Protein AF-A0A0F0LA84-F1 (afdb_monomer_lite)

InterPro domains:
  IPR007325 Kynurenine formamidase/cyclase-like [PF04199] (22-103)
  IPR037175 Kynurenine formamidase superfamily [G3DSA:3.50.30.50] (2-116)
  IPR037175 Kynurenine formamidase superfamily [SSF102198] (15-150)

pLDDT: mean 88.83, std 12.48, range [51.12, 98.31]

Sequence (154 aa):
MPHLTREDSRAKYAPGTEFAMDMITMNGNTGTYLDAPYHRCEGGGDLASLDLRTLVGLRAEVFHLRDAWDVERRGIEAVTLADRHLRDAAVLLDTGWSASCAHDPARGRRACRRASDALAEVPAQGARFTAAPPAMCGFGTFPVRAFATVPASS

Foldseek 3Di:
DWPAAQVNVCVVDDPPDTDTGGDDDDDLPPDAKDFFPVVPPVPTFALLPDDQLLAFFFWEQEDQCLVVDDPVRDDDDPVSVPVDDCPRHHYHYQNVCLQDADDDPVVNDGPDDRRPSQSVPADNGDKTKHWRDPNDPPHRMHHTPIDIDHDPDD

Structure (mmCIF, N/CA/C/O backbone):
data_AF-A0A0F0LA84-F1
#
_entry.id   AF-A0A0F0LA84-F1
#
loop_
_atom_site.group_PDB
_atom_site.id
_atom_site.type_symbol
_atom_site.label_atom_id
_atom_site.label_alt_id
_atom_site.label_comp_id
_atom_site.label_asym_id
_atom_site.label_entity_id
_atom_site.label_seq_id
_atom_site.pdbx_PDB_ins_code
_atom_site.Cartn_x
_atom_site.Cartn_y
_atom_site.Cartn_z
_atom_site.occupancy
_atom_site.B_iso_or_equiv
_atom_site.auth_seq_id
_atom_site.auth_comp_id
_atom_site.auth_asym_id
_atom_site.auth_atom_id
_atom_site.pdbx_PDB_model_num
ATOM 1 N N . MET A 1 1 ? 23.325 -2.190 -13.415 1.00 67.38 1 MET A N 1
ATOM 2 C CA . MET A 1 1 ? 23.745 -1.493 -14.648 1.00 67.38 1 MET A CA 1
ATOM 3 C C . MET A 1 1 ? 22.502 -1.264 -15.488 1.00 67.38 1 MET A C 1
ATOM 5 O O . MET A 1 1 ? 21.672 -2.172 -15.510 1.00 67.38 1 MET A O 1
ATOM 9 N N . PRO A 1 2 ? 22.326 -0.084 -16.104 1.00 82.19 2 PRO A N 1
ATOM 10 C CA . PRO A 1 2 ? 21.196 0.158 -16.995 1.00 82.19 2 PRO A CA 1
ATOM 11 C C . PRO A 1 2 ? 21.233 -0.830 -18.166 1.00 82.19 2 PRO A C 1
ATOM 13 O O . PRO A 1 2 ? 22.310 -1.195 -18.634 1.00 82.19 2 PRO A O 1
ATOM 16 N N . HIS A 1 3 ? 20.064 -1.263 -18.635 1.00 91.19 3 HIS A N 1
ATOM 17 C CA . HIS A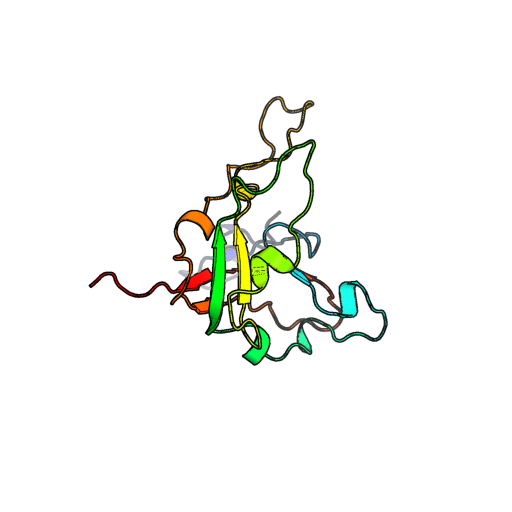 1 3 ? 19.955 -2.016 -19.886 1.00 91.19 3 HIS A CA 1
ATOM 18 C C . HIS A 1 3 ? 20.387 -1.149 -21.080 1.00 91.19 3 HIS A C 1
ATOM 20 O O . HIS A 1 3 ? 20.992 -1.642 -22.032 1.00 91.19 3 HIS A O 1
ATOM 26 N N . LEU A 1 4 ? 20.089 0.154 -21.014 1.00 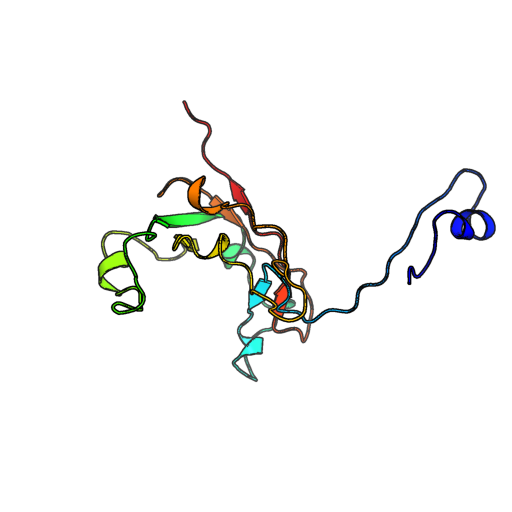95.00 4 LEU A N 1
ATOM 27 C CA . LEU A 1 4 ? 20.481 1.145 -22.009 1.00 95.00 4 LEU A CA 1
ATOM 28 C C . LEU A 1 4 ? 20.753 2.497 -21.343 1.00 95.00 4 LEU A C 1
ATOM 30 O O . LEU A 1 4 ? 19.863 3.047 -20.690 1.00 95.00 4 LEU A O 1
ATOM 34 N N . THR A 1 5 ? 21.953 3.054 -21.523 1.00 95.38 5 THR A N 1
ATOM 35 C CA . THR A 1 5 ? 22.229 4.434 -21.102 1.00 95.38 5 THR A CA 1
ATOM 36 C C . THR A 1 5 ? 21.643 5.436 -22.100 1.00 95.38 5 THR A C 1
ATOM 38 O O . THR A 1 5 ? 21.418 5.121 -23.270 1.00 95.38 5 THR A O 1
ATOM 41 N N . ARG A 1 6 ? 21.421 6.678 -21.648 1.00 94.62 6 ARG A N 1
ATOM 42 C CA . ARG A 1 6 ? 20.926 7.751 -22.524 1.00 94.62 6 ARG A CA 1
ATOM 43 C C . ARG A 1 6 ? 21.896 8.064 -23.662 1.00 94.62 6 ARG A C 1
ATOM 45 O O . ARG A 1 6 ? 21.453 8.285 -24.782 1.00 94.62 6 ARG A O 1
ATOM 52 N N . GLU A 1 7 ? 23.195 8.022 -23.393 1.00 94.94 7 GLU A N 1
ATOM 53 C CA . GLU A 1 7 ? 24.230 8.206 -24.411 1.00 94.94 7 GLU A CA 1
ATOM 54 C C . GLU A 1 7 ? 24.213 7.074 -25.447 1.00 94.94 7 GLU A C 1
ATOM 56 O O . GLU A 1 7 ? 24.112 7.351 -26.641 1.00 94.94 7 GLU A O 1
ATOM 61 N N . ASP A 1 8 ? 24.179 5.813 -25.002 1.00 94.50 8 ASP A N 1
ATOM 62 C CA . ASP A 1 8 ? 24.142 4.647 -25.898 1.00 94.50 8 ASP A CA 1
ATOM 63 C C . ASP A 1 8 ? 22.878 4.607 -26.769 1.00 94.50 8 ASP A C 1
ATOM 65 O O . ASP A 1 8 ? 22.883 4.030 -27.859 1.00 94.50 8 ASP A O 1
ATOM 69 N N . SER A 1 9 ? 21.774 5.209 -26.307 1.00 96.31 9 SER A N 1
ATOM 70 C CA . SER A 1 9 ? 20.526 5.264 -27.074 1.00 96.31 9 SER A CA 1
ATOM 71 C C . SER A 1 9 ? 20.675 6.031 -28.395 1.00 96.31 9 SER A C 1
ATOM 73 O O . SER A 1 9 ? 20.063 5.639 -29.389 1.00 96.31 9 SER A O 1
ATOM 75 N N . ARG A 1 10 ? 21.573 7.026 -28.463 1.00 95.56 10 ARG A N 1
ATOM 76 C CA . ARG A 1 10 ? 21.839 7.828 -29.675 1.00 95.56 10 ARG A CA 1
ATOM 77 C C . ARG A 1 10 ? 22.327 6.991 -30.851 1.00 95.56 10 ARG A C 1
ATOM 79 O O . ARG A 1 10 ? 22.029 7.307 -31.994 1.00 95.56 10 ARG A O 1
ATOM 86 N N . ALA A 1 11 ? 23.082 5.929 -30.571 1.00 94.44 11 ALA A N 1
ATOM 87 C CA . ALA A 1 11 ? 23.609 5.033 -31.596 1.00 94.44 11 ALA A CA 1
ATOM 88 C C . ALA A 1 11 ? 22.571 4.006 -32.086 1.00 94.44 11 ALA A C 1
ATOM 90 O O . ALA A 1 11 ? 22.796 3.343 -33.096 1.00 94.44 11 ALA A O 1
ATOM 91 N N . LYS A 1 12 ? 21.451 3.844 -31.364 1.00 93.31 12 LYS A N 1
ATOM 92 C CA . LYS A 1 12 ? 20.417 2.833 -31.642 1.00 93.31 12 LYS A CA 1
ATOM 93 C C . LYS A 1 12 ? 19.141 3.415 -32.249 1.00 93.31 12 LYS A C 1
ATOM 95 O O . LYS A 1 12 ? 18.420 2.684 -32.922 1.00 93.31 12 LYS A O 1
ATOM 100 N N . TYR A 1 13 ? 18.854 4.692 -32.007 1.00 94.81 13 TYR A N 1
ATOM 101 C CA . TYR A 1 13 ? 17.609 5.346 -32.414 1.00 94.81 13 TYR A CA 1
ATOM 102 C C . TYR A 1 13 ? 17.859 6.547 -33.329 1.00 94.81 13 TYR A C 1
ATOM 104 O O . TYR A 1 13 ? 18.976 7.048 -33.441 1.00 94.81 13 TYR A O 1
ATOM 112 N N . ALA A 1 14 ? 16.805 6.991 -34.020 1.00 93.50 14 ALA A N 1
ATOM 113 C CA . ALA A 1 14 ? 16.887 8.108 -34.954 1.00 93.50 14 ALA A CA 1
ATOM 114 C C . ALA A 1 14 ? 17.366 9.402 -34.259 1.00 93.50 14 ALA A C 1
ATOM 116 O O . ALA A 1 14 ? 17.036 9.621 -33.085 1.00 93.50 14 ALA A O 1
ATOM 117 N N . PRO A 1 15 ? 18.090 10.289 -34.974 1.00 94.25 15 PRO A N 1
ATOM 118 C CA . PRO A 1 15 ? 18.538 11.567 -34.428 1.00 94.25 15 PRO A CA 1
ATOM 119 C C . PRO A 1 15 ? 17.402 12.343 -33.747 1.00 94.25 15 PRO A C 1
ATOM 121 O O . PRO A 1 15 ? 16.306 12.462 -34.293 1.00 94.25 15 PRO A O 1
ATOM 124 N N . GLY A 1 16 ? 17.667 12.861 -32.546 1.00 94.19 16 GLY A N 1
ATOM 125 C CA . GLY A 1 16 ? 16.676 13.556 -31.715 1.00 94.19 16 GLY A CA 1
ATOM 126 C C . GLY A 1 16 ? 15.887 12.663 -30.746 1.00 94.19 16 GLY A C 1
ATOM 127 O O . GLY A 1 16 ? 15.099 13.192 -29.968 1.00 94.19 16 GLY A O 1
ATOM 128 N N . THR A 1 17 ? 16.102 11.340 -30.741 1.00 93.75 17 THR A N 1
ATOM 129 C CA . THR A 1 17 ? 15.451 10.404 -29.802 1.00 93.75 17 THR A CA 1
ATOM 130 C C . THR A 1 17 ? 16.461 9.827 -28.809 1.00 93.75 17 THR A C 1
ATOM 132 O O . THR A 1 17 ? 17.305 9.020 -29.188 1.00 93.75 17 THR A O 1
ATOM 135 N N . GLU A 1 18 ? 16.362 10.203 -27.529 1.00 96.19 18 GLU A N 1
ATOM 136 C CA . GLU A 1 18 ? 17.298 9.762 -26.483 1.00 96.19 18 GLU A CA 1
ATOM 137 C C . GLU A 1 18 ? 16.591 9.407 -25.170 1.00 96.19 18 GLU A C 1
ATOM 139 O O . GLU A 1 18 ? 15.800 10.188 -24.639 1.00 96.19 18 GLU A O 1
ATOM 144 N N . PHE A 1 19 ? 16.909 8.249 -24.591 1.00 95.19 19 PHE A N 1
ATOM 145 C CA . PHE A 1 19 ? 16.324 7.794 -23.327 1.00 95.19 19 PHE A CA 1
ATOM 146 C C . PHE A 1 19 ? 17.191 6.738 -22.637 1.00 95.19 19 PHE A C 1
ATOM 148 O O . PHE A 1 19 ? 18.064 6.133 -23.248 1.00 95.19 19 PHE A O 1
ATOM 155 N N . ALA A 1 20 ? 16.950 6.524 -21.345 1.00 95.56 20 ALA A N 1
ATOM 156 C CA . ALA A 1 20 ? 17.603 5.477 -20.566 1.00 95.56 20 ALA A CA 1
ATOM 157 C C . ALA A 1 20 ? 16.587 4.391 -20.200 1.00 95.56 20 ALA A C 1
ATOM 159 O O . ALA A 1 20 ? 15.412 4.693 -19.990 1.00 95.56 20 ALA A O 1
ATOM 160 N N . MET A 1 21 ? 17.048 3.146 -20.107 1.00 94.56 21 MET A N 1
ATOM 161 C CA . MET A 1 21 ? 16.274 2.020 -19.590 1.00 94.56 21 MET A CA 1
ATOM 162 C C . MET A 1 21 ? 17.074 1.336 -18.491 1.00 94.56 21 MET A C 1
ATOM 164 O O . MET A 1 21 ? 18.139 0.767 -18.744 1.00 94.56 21 MET A O 1
ATOM 168 N N . ASP A 1 22 ? 16.551 1.384 -17.276 1.00 94.56 22 ASP A N 1
ATOM 169 C CA . ASP A 1 22 ? 17.168 0.763 -16.114 1.00 94.56 22 ASP A CA 1
ATOM 170 C C . ASP A 1 22 ? 16.659 -0.667 -15.915 1.00 94.56 22 ASP A C 1
ATOM 172 O O . ASP A 1 22 ? 15.543 -1.009 -16.303 1.00 94.56 22 ASP A O 1
ATOM 176 N N . MET A 1 23 ? 17.483 -1.511 -15.290 1.00 94.00 23 MET A N 1
ATOM 177 C CA . MET A 1 23 ? 17.045 -2.814 -14.790 1.00 94.00 23 MET A CA 1
ATOM 178 C C . MET A 1 23 ? 17.015 -2.796 -13.275 1.00 94.00 23 MET A C 1
ATOM 180 O O . MET A 1 23 ? 17.933 -2.282 -12.631 1.00 94.00 23 MET A O 1
ATOM 184 N N . ILE A 1 24 ? 15.985 -3.421 -12.718 1.00 92.38 24 ILE A N 1
ATOM 185 C CA . ILE A 1 24 ? 15.828 -3.585 -11.284 1.00 92.38 24 ILE A CA 1
ATOM 186 C C . ILE A 1 24 ? 15.624 -5.060 -10.950 1.00 92.38 24 ILE A C 1
ATOM 188 O O . ILE A 1 24 ? 14.798 -5.744 -11.548 1.00 92.38 24 ILE A O 1
ATOM 192 N N . THR A 1 25 ? 16.397 -5.546 -9.985 1.00 93.19 25 THR A N 1
ATOM 193 C CA . THR A 1 25 ? 16.210 -6.855 -9.358 1.00 93.19 25 THR A CA 1
ATOM 194 C C . THR A 1 25 ? 15.958 -6.599 -7.884 1.00 93.19 25 THR A C 1
ATOM 196 O O . THR A 1 25 ? 16.774 -5.963 -7.218 1.00 93.19 25 THR A O 1
ATOM 199 N N . MET A 1 26 ? 14.814 -7.048 -7.381 1.00 93.12 26 MET A N 1
ATOM 200 C CA . MET A 1 26 ? 14.422 -6.848 -5.990 1.00 93.12 26 MET A CA 1
ATOM 201 C C . MET A 1 26 ? 13.544 -7.996 -5.500 1.00 93.12 26 MET A C 1
ATOM 203 O O . MET A 1 26 ? 12.978 -8.737 -6.300 1.00 93.12 26 MET A O 1
ATOM 207 N N . ASN A 1 27 ? 13.392 -8.091 -4.181 1.00 94.12 27 ASN A N 1
ATOM 208 C CA . ASN A 1 27 ? 12.360 -8.919 -3.568 1.00 94.12 27 ASN A CA 1
ATOM 209 C C . ASN A 1 27 ? 11.011 -8.170 -3.588 1.00 94.12 27 ASN A C 1
ATOM 211 O O . ASN A 1 27 ? 10.991 -6.968 -3.322 1.00 94.12 27 ASN A O 1
ATOM 215 N N . GLY A 1 28 ? 9.900 -8.865 -3.848 1.00 92.44 28 GLY A N 1
ATOM 216 C CA . GLY A 1 28 ? 8.541 -8.307 -3.855 1.00 92.44 28 GLY A CA 1
ATOM 217 C C . GLY A 1 28 ? 8.141 -7.595 -2.554 1.00 92.44 28 GLY A C 1
ATOM 218 O O . GLY A 1 28 ? 7.405 -6.615 -2.591 1.00 92.44 28 GLY A O 1
ATOM 219 N N . ASN A 1 29 ? 8.711 -7.990 -1.413 1.00 92.88 29 ASN A N 1
ATOM 220 C CA . ASN A 1 29 ? 8.464 -7.368 -0.103 1.00 92.88 29 ASN A CA 1
ATOM 221 C C . ASN A 1 29 ? 9.314 -6.108 0.172 1.00 92.88 29 ASN A C 1
ATOM 223 O O . ASN A 1 29 ? 9.551 -5.738 1.322 1.00 92.88 29 ASN A O 1
ATOM 227 N N . THR A 1 30 ? 9.855 -5.470 -0.865 1.00 90.69 30 THR A N 1
ATOM 228 C CA . THR A 1 30 ? 10.741 -4.311 -0.706 1.00 90.69 30 THR A CA 1
ATOM 229 C C . THR A 1 30 ? 9.932 -3.017 -0.558 1.00 90.69 30 THR A C 1
ATOM 231 O O . THR A 1 30 ? 9.168 -2.652 -1.443 1.00 90.69 30 THR A O 1
ATOM 234 N N . GLY A 1 31 ? 10.152 -2.257 0.521 1.00 89.00 31 GLY A N 1
ATOM 235 C CA . GLY A 1 31 ? 9.507 -0.953 0.732 1.00 89.00 31 GLY A CA 1
ATOM 236 C C . GLY A 1 31 ? 8.050 -1.067 1.188 1.00 89.00 31 GLY A C 1
ATOM 237 O O . GLY A 1 31 ? 7.724 -1.918 2.008 1.00 89.00 31 GLY A O 1
ATOM 238 N N . THR A 1 32 ? 7.178 -0.187 0.692 1.00 91.81 32 THR A N 1
ATOM 239 C CA . THR A 1 32 ? 5.724 -0.324 0.859 1.00 91.81 32 THR A CA 1
ATOM 240 C C . THR A 1 32 ? 5.221 -1.338 -0.162 1.00 91.81 32 THR A C 1
ATOM 242 O O . THR A 1 32 ? 5.307 -1.082 -1.361 1.00 91.81 32 THR A O 1
ATOM 245 N N . TYR A 1 33 ? 4.710 -2.476 0.297 1.00 94.44 33 TYR A N 1
ATOM 246 C CA . TYR A 1 33 ? 4.245 -3.573 -0.554 1.00 94.44 33 TYR A CA 1
ATOM 247 C C . TYR A 1 33 ? 2.854 -4.044 -0.139 1.00 94.44 33 TYR A C 1
ATOM 249 O O . TYR A 1 33 ? 2.351 -3.688 0.927 1.00 94.44 33 TYR A O 1
ATOM 257 N N . LEU A 1 34 ? 2.244 -4.838 -1.013 1.00 96.44 34 LEU A N 1
ATOM 258 C CA . LEU A 1 34 ? 0.985 -5.519 -0.760 1.00 96.44 34 LEU A CA 1
ATOM 259 C C . LEU A 1 34 ? 1.184 -7.031 -0.847 1.00 96.44 34 LEU A C 1
ATOM 261 O O . LEU A 1 34 ? 1.902 -7.502 -1.730 1.00 96.44 34 LEU A O 1
ATOM 265 N N . ASP A 1 35 ? 0.498 -7.759 0.032 1.00 96.81 35 ASP A N 1
ATOM 266 C CA . ASP A 1 35 ? 0.447 -9.217 0.040 1.00 96.81 35 ASP A CA 1
ATOM 267 C C . ASP A 1 35 ? -0.894 -9.713 -0.513 1.00 96.81 35 ASP A C 1
ATOM 269 O O . ASP A 1 35 ? -1.962 -9.374 -0.001 1.00 96.81 35 ASP A O 1
ATOM 273 N N . ALA A 1 36 ? -0.837 -10.551 -1.543 1.00 97.12 36 ALA A N 1
ATOM 274 C CA . ALA A 1 36 ? -1.951 -11.369 -1.998 1.00 97.12 36 ALA A CA 1
ATOM 275 C C . ALA A 1 36 ? -2.037 -12.665 -1.164 1.00 97.12 36 ALA A C 1
ATOM 277 O O . ALA A 1 36 ? -1.021 -13.108 -0.616 1.00 97.12 36 ALA A O 1
ATOM 278 N N . PRO A 1 37 ? -3.206 -13.335 -1.099 1.00 97.19 37 PRO A N 1
ATOM 279 C CA . PRO A 1 37 ? -3.356 -14.606 -0.386 1.00 97.19 37 PRO A CA 1
ATOM 280 C C . PRO A 1 37 ? -2.296 -15.654 -0.750 1.00 97.19 37 PRO A C 1
ATOM 282 O O . PRO A 1 37 ? -1.815 -16.357 0.139 1.00 97.19 37 PRO A O 1
ATOM 285 N N . TYR A 1 38 ? -1.880 -15.708 -2.021 1.00 96.19 38 TYR A N 1
ATOM 286 C CA . TYR A 1 38 ? -0.828 -16.604 -2.510 1.00 96.19 38 TYR A CA 1
ATOM 287 C C . TYR A 1 38 ? 0.496 -16.499 -1.734 1.00 96.19 38 TYR A C 1
ATOM 289 O O . TYR A 1 38 ? 1.210 -17.488 -1.599 1.00 96.19 38 TYR A O 1
ATOM 297 N N . HIS A 1 39 ? 0.824 -15.331 -1.161 1.00 95.69 39 HIS A N 1
ATOM 298 C CA . HIS A 1 39 ? 2.042 -15.152 -0.360 1.00 95.69 39 HIS A CA 1
ATOM 299 C C . HIS A 1 39 ? 2.115 -16.120 0.830 1.00 95.69 39 HIS A C 1
ATOM 301 O O . HIS A 1 39 ? 3.201 -16.557 1.213 1.00 95.69 39 HIS A O 1
ATOM 307 N N . ARG A 1 40 ? 0.963 -16.459 1.425 1.00 95.19 40 ARG A N 1
ATOM 308 C CA . ARG A 1 40 ? 0.893 -17.294 2.631 1.00 95.19 40 ARG A CA 1
ATOM 309 C C . ARG A 1 40 ? 0.144 -18.605 2.433 1.00 95.19 40 ARG A C 1
ATOM 311 O O . ARG A 1 40 ? 0.414 -19.562 3.157 1.00 95.19 40 ARG A O 1
ATOM 318 N N . CYS A 1 41 ? -0.787 -18.647 1.489 1.00 93.88 41 CYS A N 1
ATOM 319 C CA . CYS A 1 41 ? -1.652 -19.784 1.222 1.00 93.88 41 CYS A CA 1
ATOM 320 C C . CYS A 1 41 ? -1.358 -20.316 -0.182 1.00 93.88 41 CYS A C 1
ATOM 322 O O . CYS A 1 41 ? -1.638 -19.629 -1.156 1.00 93.88 41 CYS A O 1
ATOM 324 N N . GLU A 1 42 ? -0.852 -21.546 -0.287 1.00 90.31 42 GLU A N 1
ATOM 325 C CA . GLU A 1 42 ? -0.420 -22.166 -1.554 1.00 90.31 42 GLU A CA 1
ATOM 326 C C . GLU A 1 42 ? -1.498 -22.146 -2.655 1.00 90.31 42 GLU A C 1
ATOM 328 O O . GLU A 1 42 ? -1.195 -21.876 -3.811 1.00 90.31 42 GLU A O 1
ATOM 333 N N . GLY A 1 43 ? -2.768 -22.367 -2.298 1.00 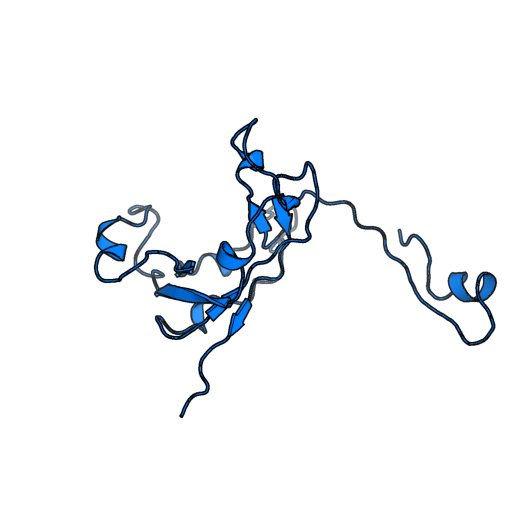94.38 43 GLY A N 1
ATOM 334 C CA . GLY A 1 43 ? -3.909 -22.279 -3.223 1.00 94.38 43 GLY A CA 1
ATOM 335 C C . GLY A 1 43 ? -4.586 -20.903 -3.287 1.00 94.38 43 GLY A C 1
ATOM 336 O O . GLY A 1 43 ? -5.671 -20.780 -3.851 1.00 94.38 43 GLY A O 1
ATOM 337 N N . GLY A 1 44 ? -4.012 -19.887 -2.641 1.00 96.50 44 GLY A N 1
ATOM 338 C CA . GLY A 1 44 ? -4.539 -18.527 -2.625 1.00 96.50 44 GLY A CA 1
ATOM 339 C C . GLY A 1 44 ? -4.336 -17.814 -3.962 1.00 96.50 44 GLY A C 1
ATOM 340 O O . GLY A 1 44 ? -3.422 -18.130 -4.716 1.00 96.50 44 GLY A O 1
ATOM 341 N N . GLY A 1 45 ? -5.179 -16.822 -4.245 1.00 97.50 45 GLY A N 1
ATOM 342 C CA . GLY A 1 45 ? -5.033 -15.983 -5.433 1.00 97.50 45 GLY A CA 1
ATOM 343 C C . GLY A 1 45 ? -3.770 -15.111 -5.399 1.00 97.50 45 GLY A C 1
ATOM 344 O O . GLY A 1 45 ? -3.372 -14.627 -4.334 1.00 97.50 45 GLY A O 1
ATOM 345 N N . ASP A 1 46 ? -3.144 -14.919 -6.561 1.00 97.62 46 ASP A N 1
ATOM 346 C CA . ASP A 1 46 ? -1.983 -14.043 -6.770 1.00 97.62 46 ASP A CA 1
ATOM 347 C C . ASP A 1 46 ? -2.390 -12.568 -6.969 1.00 97.62 46 ASP A C 1
ATOM 349 O O . ASP A 1 46 ? -3.575 -12.224 -6.927 1.00 97.62 46 ASP A O 1
ATOM 353 N N . LEU A 1 47 ? -1.420 -11.675 -7.194 1.00 97.25 47 LEU A N 1
ATOM 354 C CA . LEU A 1 47 ? -1.688 -10.244 -7.403 1.00 97.25 47 LEU A CA 1
ATOM 355 C C . LEU A 1 47 ? -2.612 -9.951 -8.596 1.00 97.25 47 LEU A C 1
ATOM 357 O O . LEU A 1 47 ? -3.337 -8.959 -8.558 1.00 97.25 47 LEU A O 1
ATOM 361 N N . ALA A 1 48 ? -2.601 -10.778 -9.647 1.00 97.50 48 ALA A N 1
ATOM 362 C CA . ALA A 1 48 ? -3.475 -10.597 -10.808 1.00 97.50 48 ALA A CA 1
ATOM 363 C C . ALA A 1 48 ? -4.932 -10.999 -10.522 1.00 97.50 48 ALA A C 1
ATOM 365 O O . ALA A 1 48 ? -5.840 -10.547 -11.217 1.00 97.50 48 ALA A O 1
ATOM 366 N N . SER A 1 49 ? -5.160 -11.821 -9.497 1.00 97.50 49 SER A N 1
ATOM 367 C CA . SER A 1 49 ? -6.496 -12.271 -9.093 1.00 97.50 49 SER A CA 1
ATOM 368 C C . SER A 1 49 ? -7.246 -11.305 -8.164 1.00 97.50 49 SER A C 1
ATOM 370 O O . SER A 1 49 ? -8.434 -11.506 -7.905 1.00 97.50 49 SER A O 1
ATOM 372 N N . LEU A 1 50 ? -6.574 -10.275 -7.634 1.00 97.25 50 LEU A N 1
ATOM 373 C CA . LEU A 1 50 ? -7.166 -9.354 -6.664 1.00 97.25 50 LEU A CA 1
ATOM 374 C C . LEU A 1 50 ? -8.215 -8.439 -7.313 1.00 97.25 50 LEU A C 1
ATOM 376 O O . LEU A 1 50 ? -7.969 -7.799 -8.334 1.00 97.25 50 LEU A O 1
ATOM 380 N N . ASP A 1 51 ? -9.378 -8.320 -6.674 1.00 96.94 51 ASP A N 1
ATOM 381 C CA . ASP A 1 51 ? -10.430 -7.402 -7.109 1.00 96.94 51 ASP A CA 1
ATOM 382 C C . ASP A 1 51 ? -10.069 -5.953 -6.748 1.00 96.94 51 ASP A C 1
ATOM 384 O O . ASP A 1 51 ? -9.896 -5.615 -5.579 1.00 96.94 51 ASP A O 1
ATOM 388 N N . LEU A 1 52 ? -10.016 -5.059 -7.738 1.00 96.62 52 LEU A N 1
ATOM 389 C CA . LEU A 1 52 ? -9.696 -3.644 -7.518 1.00 96.62 52 LEU A CA 1
ATOM 390 C C . LEU A 1 52 ? -10.653 -2.942 -6.543 1.00 96.62 52 LEU A C 1
ATOM 392 O O . LEU A 1 52 ? -10.249 -1.975 -5.894 1.00 96.62 52 LEU A O 1
ATOM 396 N N . ARG A 1 53 ? -11.891 -3.431 -6.381 1.00 96.81 53 ARG A N 1
ATOM 397 C CA . ARG A 1 53 ? -12.851 -2.899 -5.398 1.00 96.81 53 ARG A CA 1
ATOM 398 C C . ARG A 1 53 ? -12.373 -3.043 -3.955 1.00 96.81 53 ARG A C 1
ATOM 400 O O . ARG A 1 53 ? -12.890 -2.338 -3.099 1.00 96.81 53 ARG A O 1
ATOM 407 N N . THR A 1 54 ? -11.408 -3.923 -3.682 1.00 95.75 54 THR A N 1
ATOM 408 C CA . THR A 1 54 ? -10.804 -4.098 -2.352 1.00 95.75 54 THR A CA 1
ATOM 409 C C . THR A 1 54 ? -9.498 -3.318 -2.186 1.00 95.75 54 THR A C 1
ATOM 411 O O . THR A 1 54 ? -8.870 -3.405 -1.136 1.00 95.75 54 THR A O 1
ATOM 414 N N . LEU A 1 55 ? -9.072 -2.554 -3.202 1.00 97.31 55 LEU A N 1
ATOM 415 C CA . LEU A 1 55 ? -7.742 -1.935 -3.250 1.00 97.31 55 LEU A CA 1
ATOM 416 C C . LEU A 1 55 ? -7.750 -0.451 -3.626 1.00 97.31 55 LEU A C 1
ATOM 418 O O . LEU A 1 55 ? -6.760 0.239 -3.375 1.00 97.31 55 LEU A O 1
ATOM 422 N N . VAL A 1 56 ? -8.815 0.041 -4.262 1.00 97.75 56 VAL A N 1
ATOM 423 C CA . VAL A 1 56 ? -8.860 1.376 -4.871 1.00 97.75 56 VAL A CA 1
ATOM 424 C C . VAL A 1 56 ? -9.974 2.213 -4.265 1.00 97.75 56 VAL A C 1
ATOM 426 O O . VAL A 1 56 ? -11.131 1.804 -4.238 1.00 97.75 56 VAL A O 1
ATOM 429 N N . GLY A 1 57 ? -9.628 3.424 -3.825 1.00 97.62 57 GLY A N 1
ATOM 430 C CA . GLY A 1 57 ? -10.598 4.406 -3.342 1.00 97.62 57 GLY A CA 1
ATOM 431 C C . GLY A 1 57 ? -11.418 3.924 -2.144 1.00 97.62 57 GLY A C 1
ATOM 432 O O . GLY A 1 57 ? -12.562 4.345 -1.979 1.00 97.62 57 GLY A O 1
ATOM 433 N N . LEU A 1 58 ? -10.859 3.049 -1.309 1.00 98.25 58 LEU A N 1
ATOM 434 C CA . LEU A 1 58 ? -11.541 2.547 -0.123 1.00 98.25 58 LEU A CA 1
ATOM 435 C C . LEU A 1 58 ? -11.769 3.673 0.876 1.00 98.25 58 LEU A C 1
ATOM 437 O O . LEU A 1 58 ? -10.909 4.534 1.046 1.00 98.25 58 LEU A O 1
ATOM 441 N N . ARG A 1 59 ? -12.889 3.648 1.601 1.00 97.56 59 ARG A N 1
ATOM 442 C CA . ARG A 1 59 ? -13.034 4.487 2.798 1.00 97.56 59 ARG A CA 1
ATOM 443 C C . ARG A 1 59 ? -11.896 4.153 3.759 1.00 97.56 59 ARG A C 1
ATOM 445 O O . ARG A 1 59 ? -11.743 2.993 4.128 1.00 97.56 59 ARG A O 1
ATOM 452 N N . ALA A 1 60 ? -11.110 5.156 4.132 1.00 97.44 60 ALA A N 1
ATOM 453 C CA . ALA A 1 60 ? -10.025 4.980 5.080 1.00 97.44 60 ALA A CA 1
ATOM 454 C C . ALA A 1 60 ? -10.529 5.244 6.503 1.00 97.44 60 ALA A C 1
ATOM 456 O O . ALA A 1 60 ? -11.113 6.295 6.768 1.00 97.44 60 ALA A O 1
ATOM 457 N N . GLU A 1 61 ? -10.283 4.295 7.400 1.00 97.44 61 GLU A N 1
ATOM 458 C CA . GLU A 1 61 ? -10.435 4.458 8.844 1.00 97.44 61 GLU A CA 1
ATOM 459 C C . GLU A 1 61 ? -9.039 4.435 9.458 1.00 97.44 61 GLU A C 1
ATOM 461 O O . GLU A 1 61 ? -8.406 3.380 9.553 1.00 97.44 61 GLU A O 1
ATOM 466 N N . VAL A 1 62 ? -8.542 5.618 9.820 1.00 96.06 62 VAL A N 1
ATOM 467 C CA . VAL A 1 62 ? -7.210 5.777 10.405 1.00 96.06 62 VAL A CA 1
ATOM 468 C C . VAL A 1 62 ? -7.329 5.824 11.922 1.00 96.06 62 VAL A C 1
ATOM 470 O O . VAL A 1 62 ? -8.117 6.591 12.490 1.00 96.06 62 VAL A O 1
ATOM 473 N N . PHE A 1 63 ? -6.537 4.987 12.580 1.00 95.25 63 PHE A N 1
ATOM 474 C CA . PHE A 1 63 ? -6.378 4.963 14.025 1.00 95.25 63 PHE A CA 1
ATOM 475 C C . PHE A 1 63 ? -4.971 5.461 14.352 1.00 95.25 63 PHE A C 1
ATOM 477 O O . PHE A 1 63 ? -3.987 4.777 14.064 1.00 95.25 63 PHE A O 1
ATOM 484 N N . HIS A 1 64 ? -4.877 6.652 14.946 1.00 94.38 64 HIS A N 1
ATOM 485 C CA . HIS A 1 64 ? -3.616 7.197 15.449 1.00 94.38 64 HIS A CA 1
ATOM 486 C C . HIS A 1 64 ? -3.335 6.612 16.832 1.00 94.38 64 HIS A C 1
ATOM 488 O O . HIS A 1 64 ? -3.999 6.939 17.810 1.00 94.38 64 HIS A O 1
ATOM 494 N N . LEU A 1 65 ? -2.369 5.702 16.884 1.00 92.62 65 LEU A N 1
ATOM 495 C CA . LEU A 1 65 ? -2.083 4.792 17.994 1.00 92.62 65 LEU A CA 1
ATOM 496 C C . LEU A 1 65 ? -0.637 4.932 18.485 1.00 92.62 65 LEU A C 1
ATOM 498 O O . LEU A 1 65 ? -0.045 3.984 18.998 1.00 92.62 65 LEU A O 1
ATOM 502 N N . ARG A 1 66 ? -0.049 6.115 18.307 1.00 88.94 66 ARG A N 1
ATOM 503 C CA . ARG A 1 66 ? 1.354 6.402 18.646 1.00 88.94 66 ARG A CA 1
ATOM 504 C C . ARG A 1 66 ? 1.655 6.219 20.130 1.00 88.94 66 ARG A C 1
ATOM 506 O O . ARG A 1 66 ? 2.739 5.764 20.464 1.00 88.94 66 ARG A O 1
ATOM 513 N N . ASP A 1 67 ? 0.664 6.488 20.975 1.00 86.31 67 ASP A N 1
ATOM 514 C CA . ASP A 1 67 ? 0.754 6.340 22.430 1.00 86.31 67 ASP A CA 1
ATOM 515 C C . ASP A 1 67 ? 0.124 5.025 22.931 1.00 86.31 67 ASP A C 1
ATOM 517 O O . ASP A 1 67 ? 0.011 4.799 24.133 1.00 86.31 67 ASP A O 1
ATOM 521 N N . ALA A 1 68 ? -0.339 4.156 22.023 1.00 83.50 68 ALA A N 1
ATOM 522 C CA . ALA A 1 68 ? -1.093 2.950 22.374 1.00 83.50 68 ALA A CA 1
ATOM 523 C C . ALA A 1 68 ? -0.214 1.709 22.599 1.00 83.50 68 ALA A C 1
ATOM 525 O O . ALA A 1 68 ? -0.738 0.655 22.961 1.00 83.50 68 ALA A O 1
ATOM 526 N N . TRP A 1 69 ? 1.097 1.808 22.369 1.00 83.75 69 TRP A N 1
ATOM 527 C CA . TRP A 1 69 ? 2.036 0.705 22.539 1.00 83.75 69 TRP A CA 1
ATOM 528 C C . TRP A 1 69 ? 3.369 1.199 23.109 1.00 83.75 69 TRP A C 1
ATOM 530 O O . TRP A 1 69 ? 3.808 2.313 22.829 1.00 83.75 69 TRP A O 1
ATOM 540 N N . ASP A 1 70 ? 4.034 0.337 23.872 1.00 82.12 70 ASP A N 1
ATOM 541 C CA . ASP A 1 70 ? 5.430 0.506 24.270 1.00 82.12 70 ASP A CA 1
ATOM 542 C C . ASP A 1 70 ? 6.140 -0.862 24.297 1.00 82.12 70 ASP A C 1
ATOM 544 O O . ASP A 1 70 ? 5.613 -1.876 23.825 1.00 82.12 70 ASP A O 1
ATOM 548 N N . VAL A 1 71 ? 7.384 -0.898 24.780 1.00 80.31 71 VAL A N 1
ATOM 549 C CA . VAL A 1 71 ? 8.179 -2.136 24.827 1.00 80.31 71 VAL A CA 1
ATOM 550 C C . VAL A 1 71 ? 7.543 -3.202 25.727 1.00 80.31 71 VAL A C 1
ATOM 552 O O . VAL A 1 71 ? 7.651 -4.385 25.387 1.00 80.31 71 VAL A O 1
ATOM 555 N N . GLU A 1 72 ? 6.870 -2.784 26.799 1.00 84.31 72 GLU A N 1
ATOM 556 C CA . GLU A 1 72 ? 6.218 -3.621 27.811 1.00 84.31 72 GLU A CA 1
ATOM 557 C C . GLU A 1 72 ? 4.773 -3.968 27.420 1.00 84.31 72 GLU A C 1
ATOM 559 O O . GLU A 1 72 ? 4.289 -5.065 27.699 1.00 84.31 72 GLU A O 1
ATOM 564 N N . ARG A 1 73 ? 4.087 -3.070 26.707 1.00 81.00 73 ARG A N 1
ATOM 565 C CA . ARG A 1 73 ? 2.727 -3.249 26.195 1.00 81.00 73 ARG A CA 1
ATOM 566 C C . ARG A 1 73 ? 2.728 -3.317 24.671 1.00 81.00 73 ARG A C 1
ATOM 568 O O . ARG A 1 73 ? 2.434 -2.347 23.973 1.00 81.00 73 ARG A O 1
ATOM 575 N N . ARG A 1 74 ? 3.043 -4.505 24.152 1.00 81.31 74 ARG A N 1
ATOM 576 C CA . ARG A 1 74 ? 3.035 -4.791 22.712 1.00 81.31 74 ARG A CA 1
ATOM 577 C C . ARG A 1 74 ? 1.665 -5.280 22.251 1.00 81.31 7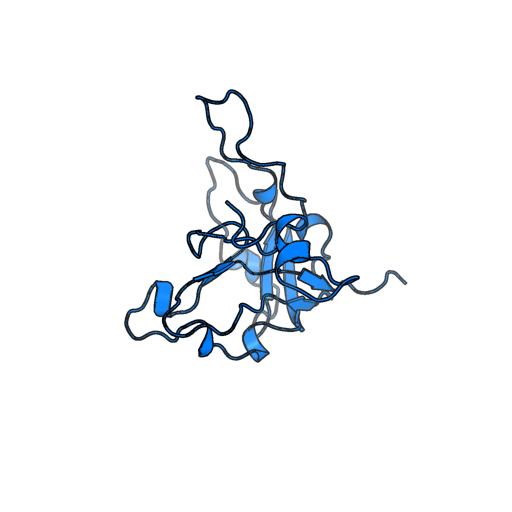4 ARG A C 1
ATOM 579 O O . ARG A 1 74 ? 1.120 -6.220 22.822 1.00 81.31 74 ARG A O 1
ATOM 586 N N . GLY A 1 75 ? 1.180 -4.717 21.149 1.00 85.50 75 GLY A N 1
ATOM 587 C CA . GLY A 1 75 ? -0.036 -5.162 20.468 1.00 85.50 75 GLY A CA 1
ATOM 588 C C . GLY A 1 75 ? -1.163 -4.137 20.518 1.00 85.50 75 GLY A C 1
ATOM 589 O O . GLY A 1 75 ? -1.228 -3.300 21.410 1.00 85.50 75 GLY A O 1
ATOM 590 N N . ILE A 1 76 ? -2.042 -4.211 19.523 1.00 89.19 76 ILE A N 1
ATOM 591 C CA . ILE A 1 76 ? -3.248 -3.388 19.419 1.00 89.19 76 ILE A CA 1
ATOM 592 C C . ILE A 1 76 ? -4.430 -4.321 19.670 1.00 89.19 76 ILE A C 1
ATOM 594 O O . ILE A 1 76 ? -4.584 -5.331 18.982 1.00 89.19 76 ILE A O 1
ATOM 598 N N . GLU A 1 77 ? -5.231 -4.016 20.685 1.00 89.19 77 GLU A N 1
ATOM 599 C CA . GLU A 1 77 ? -6.358 -4.853 21.089 1.00 89.19 77 GLU A CA 1
ATOM 600 C C . GLU A 1 77 ? -7.568 -4.631 20.173 1.00 89.19 77 GLU A C 1
ATOM 602 O O . GLU A 1 77 ? -7.808 -3.530 19.681 1.00 89.19 77 GLU A O 1
ATOM 607 N N . ALA A 1 78 ? -8.393 -5.664 19.976 1.00 89.56 78 ALA A N 1
ATOM 608 C CA . ALA A 1 78 ? -9.586 -5.559 19.129 1.00 89.56 78 ALA A CA 1
ATOM 609 C C . ALA A 1 78 ? -10.579 -4.489 19.622 1.00 89.56 78 ALA A C 1
ATOM 611 O O . ALA A 1 78 ? -11.263 -3.862 18.816 1.00 89.56 78 ALA A O 1
ATOM 612 N N . VAL A 1 79 ? -10.629 -4.240 20.937 1.00 91.31 79 VAL A N 1
ATOM 613 C CA . VAL A 1 79 ? -11.478 -3.197 21.536 1.00 91.31 79 VAL A CA 1
ATOM 614 C C . VAL A 1 79 ? -11.118 -1.791 21.043 1.00 91.31 79 VAL A C 1
ATOM 616 O O . VAL A 1 79 ? -12.000 -0.945 20.939 1.00 91.31 79 VAL A O 1
ATOM 619 N N . THR A 1 80 ? -9.860 -1.554 20.651 1.00 90.56 80 THR A N 1
ATOM 620 C CA . THR A 1 80 ? -9.393 -0.282 20.072 1.00 90.56 80 THR A CA 1
ATOM 621 C C . THR A 1 80 ? -10.079 0.050 18.744 1.00 90.56 80 THR A C 1
ATOM 623 O O . THR A 1 80 ? -10.078 1.202 18.327 1.00 90.56 80 THR A O 1
ATOM 626 N N . LEU A 1 81 ? -10.661 -0.950 18.081 1.00 92.75 81 LEU A N 1
ATOM 627 C CA . LEU A 1 81 ? -11.293 -0.832 16.768 1.00 92.75 81 LEU A CA 1
ATOM 628 C C . LEU A 1 81 ? -12.831 -0.865 16.834 1.00 92.75 81 LEU A C 1
ATOM 630 O O . LEU A 1 81 ? -13.496 -0.786 15.800 1.00 92.75 81 LEU A O 1
ATOM 634 N N . ALA A 1 82 ? -13.402 -1.044 18.028 1.00 91.69 82 ALA A N 1
ATOM 635 C CA . ALA A 1 82 ? -14.806 -1.413 18.207 1.00 91.69 82 ALA A CA 1
ATOM 636 C C . ALA A 1 82 ? -15.805 -0.261 17.992 1.00 91.69 82 ALA A C 1
ATOM 638 O O . ALA A 1 82 ? -16.997 -0.512 17.824 1.00 91.69 82 ALA A O 1
ATOM 639 N N . ASP A 1 83 ? -15.346 0.989 17.991 1.00 91.06 83 ASP A N 1
ATOM 640 C CA . ASP A 1 83 ? -16.174 2.195 17.888 1.00 91.06 83 ASP A CA 1
ATOM 641 C C . ASP A 1 83 ? -16.532 2.581 16.442 1.00 91.06 83 ASP A C 1
ATOM 643 O O . ASP A 1 83 ? -17.276 3.539 16.225 1.00 91.06 83 ASP A O 1
ATOM 647 N N . ARG A 1 84 ? -16.036 1.843 15.437 1.00 92.06 84 ARG A N 1
ATOM 648 C CA . ARG A 1 84 ? -16.212 2.190 14.018 1.00 92.06 84 ARG A CA 1
ATOM 649 C C . ARG A 1 84 ? -16.767 1.046 13.178 1.00 92.06 84 ARG A C 1
ATOM 651 O O . ARG A 1 84 ? -16.498 -0.131 13.398 1.00 92.06 84 ARG A O 1
ATOM 658 N N . HIS A 1 85 ? -17.500 1.401 12.123 1.00 93.81 85 HIS A N 1
ATOM 659 C CA . HIS A 1 85 ? -17.935 0.441 11.112 1.00 93.81 85 HIS A CA 1
ATOM 660 C C . HIS A 1 85 ? -16.790 0.153 10.127 1.00 93.81 85 HIS A C 1
ATOM 662 O O . HIS A 1 85 ? -16.508 0.960 9.240 1.00 93.81 85 HIS A O 1
ATOM 668 N N . LEU A 1 86 ? -16.127 -0.997 10.259 1.00 96.06 86 LEU A N 1
ATOM 669 C CA . LEU A 1 86 ? -14.897 -1.304 9.507 1.00 96.06 86 LEU A CA 1
ATOM 670 C C . LEU A 1 86 ? -15.091 -2.166 8.260 1.00 96.06 86 LEU A C 1
ATOM 672 O O . LEU A 1 86 ? -14.161 -2.323 7.472 1.00 96.06 86 LEU A O 1
ATOM 676 N N . ARG A 1 87 ? -16.290 -2.716 8.051 1.00 95.12 87 ARG A N 1
ATOM 677 C CA . ARG A 1 87 ? -16.572 -3.514 6.856 1.00 95.12 87 ARG A CA 1
ATOM 678 C C . ARG A 1 87 ? -16.322 -2.679 5.592 1.00 95.12 87 ARG A C 1
ATOM 680 O O . ARG A 1 87 ? -16.744 -1.520 5.517 1.00 95.12 87 ARG A O 1
ATOM 687 N N . ASP A 1 88 ? -15.602 -3.290 4.651 1.00 95.12 88 ASP A N 1
ATOM 688 C CA . ASP A 1 88 ? -15.202 -2.738 3.348 1.00 95.12 88 ASP A CA 1
ATOM 689 C C . ASP A 1 88 ? -14.359 -1.444 3.419 1.00 95.12 88 ASP A C 1
ATOM 691 O O . ASP A 1 88 ? -14.249 -0.704 2.441 1.00 95.12 88 ASP A O 1
ATOM 695 N N . ALA A 1 89 ? -13.761 -1.150 4.580 1.00 97.25 89 ALA A N 1
ATOM 696 C CA . ALA A 1 89 ? -12.837 -0.035 4.764 1.00 97.25 89 ALA A CA 1
ATOM 697 C C . ALA A 1 89 ? -11.375 -0.485 4.668 1.00 97.25 89 ALA A C 1
ATOM 699 O O . ALA A 1 89 ? -11.020 -1.602 5.045 1.00 97.25 89 ALA A O 1
ATOM 700 N N . ALA A 1 90 ? -10.505 0.434 4.254 1.00 97.56 90 ALA A N 1
ATOM 701 C CA . ALA A 1 90 ? -9.082 0.331 4.533 1.00 97.56 90 ALA A CA 1
ATOM 702 C C . ALA A 1 90 ? -8.842 0.775 5.980 1.00 97.56 90 ALA A C 1
ATOM 704 O O . ALA A 1 90 ? -9.014 1.951 6.307 1.00 97.56 90 ALA A O 1
ATOM 705 N N . VAL A 1 91 ? -8.454 -0.159 6.845 1.00 97.19 91 VAL A N 1
ATOM 706 C CA . VAL A 1 91 ? -8.099 0.132 8.239 1.00 97.19 91 VAL A CA 1
ATOM 707 C C . VAL A 1 91 ? -6.601 0.396 8.314 1.00 97.19 91 VAL A C 1
ATOM 709 O O . VAL A 1 91 ? -5.801 -0.493 8.026 1.00 97.19 91 VAL A O 1
ATOM 712 N N . LEU A 1 92 ? -6.220 1.619 8.678 1.00 95.81 92 LEU A N 1
ATOM 713 C CA . LEU A 1 92 ? -4.824 2.053 8.740 1.00 95.81 92 LEU A CA 1
ATOM 714 C C . LEU A 1 92 ? -4.444 2.332 10.196 1.00 95.81 92 LEU A C 1
ATOM 716 O O . LEU A 1 92 ? -5.092 3.129 10.873 1.00 95.81 92 LEU A O 1
ATOM 720 N N . LEU A 1 93 ? -3.392 1.670 10.674 1.00 94.38 93 LEU A N 1
ATOM 721 C CA . LEU A 1 93 ? -2.912 1.788 12.050 1.00 94.38 93 LEU A CA 1
ATOM 722 C C . LEU A 1 93 ? -1.639 2.637 12.058 1.00 94.38 93 LEU A C 1
ATOM 724 O O . LEU A 1 93 ? -0.570 2.176 11.659 1.00 94.38 93 LEU A O 1
ATOM 728 N N . ASP A 1 94 ? -1.758 3.887 12.493 1.00 93.69 94 ASP A N 1
ATOM 729 C CA . ASP A 1 94 ? -0.629 4.800 12.632 1.00 93.69 94 ASP A CA 1
ATOM 730 C C . ASP A 1 94 ? 0.021 4.634 14.008 1.00 93.69 94 ASP A C 1
ATOM 732 O O . ASP A 1 94 ? -0.403 5.224 14.998 1.00 93.69 94 ASP A O 1
ATOM 736 N N . THR A 1 95 ? 1.069 3.820 14.070 1.00 90.44 95 THR A N 1
ATOM 737 C CA . THR A 1 95 ? 1.828 3.554 15.301 1.00 90.44 95 THR A CA 1
ATOM 738 C C . THR A 1 95 ? 3.053 4.455 15.467 1.00 90.44 95 THR A C 1
ATOM 740 O O . THR A 1 95 ? 3.797 4.294 16.434 1.00 90.44 95 THR A O 1
ATOM 743 N N . GLY A 1 96 ? 3.326 5.353 14.510 1.00 88.00 96 GLY A N 1
ATOM 744 C CA . GLY A 1 96 ? 4.571 6.132 14.443 1.00 88.00 96 GLY A CA 1
ATOM 745 C C . GLY A 1 96 ? 5.819 5.324 14.045 1.00 88.00 96 GLY A C 1
ATOM 746 O O . GLY A 1 96 ? 6.918 5.873 13.957 1.00 88.00 96 GLY A O 1
ATOM 747 N N . TRP A 1 97 ? 5.681 4.022 13.762 1.00 85.94 97 TRP A N 1
ATOM 748 C CA . TRP A 1 97 ? 6.814 3.140 13.451 1.00 85.94 97 TRP A CA 1
ATOM 749 C C . TRP A 1 97 ? 7.490 3.445 12.104 1.00 85.94 97 TRP A C 1
ATOM 751 O O . TRP A 1 97 ? 8.637 3.065 11.886 1.00 85.94 97 TRP A O 1
ATOM 761 N N . SER A 1 98 ? 6.823 4.187 11.216 1.00 83.81 98 SER A N 1
ATOM 762 C CA . SER A 1 98 ? 7.383 4.715 9.959 1.00 83.81 98 SER A CA 1
ATOM 763 C C . SER A 1 98 ? 8.662 5.544 10.175 1.00 83.81 98 SER A C 1
ATOM 765 O O . SER A 1 98 ? 9.542 5.576 9.311 1.00 83.81 98 SER A O 1
ATOM 767 N N . ALA A 1 99 ? 8.802 6.181 11.344 1.00 77.12 99 ALA A N 1
ATOM 768 C CA . ALA A 1 99 ? 9.990 6.938 11.725 1.00 77.12 99 ALA A CA 1
ATOM 769 C C . ALA A 1 99 ? 11.200 6.044 12.065 1.00 77.12 99 ALA A C 1
ATOM 771 O O . ALA A 1 99 ? 12.342 6.526 12.076 1.00 77.12 99 ALA A O 1
ATOM 772 N N . SER A 1 100 ? 10.972 4.754 12.328 1.00 73.56 100 SER A N 1
ATOM 773 C CA . SER A 1 100 ? 12.012 3.778 12.633 1.00 73.56 100 SER A CA 1
ATOM 774 C C . SER A 1 100 ? 12.693 3.316 11.348 1.00 73.56 100 SER A C 1
ATOM 776 O O . SER A 1 100 ? 12.100 2.683 10.481 1.00 73.56 100 SER A O 1
ATOM 778 N N . CYS A 1 101 ? 13.988 3.590 11.235 1.00 63.34 101 CYS A N 1
ATOM 779 C CA . CYS A 1 101 ? 14.836 2.944 10.238 1.00 63.34 101 CYS A CA 1
ATOM 780 C C . CYS A 1 101 ? 15.581 1.792 10.906 1.00 63.34 101 CYS A C 1
ATOM 782 O O . CYS A 1 101 ? 16.068 1.962 12.028 1.00 63.34 101 CYS A O 1
ATOM 784 N N . ALA A 1 102 ? 15.770 0.678 10.194 1.00 60.97 102 ALA A N 1
ATOM 785 C CA . ALA A 1 102 ? 16.751 -0.318 10.603 1.00 60.97 102 ALA A CA 1
ATOM 786 C C . ALA A 1 102 ? 18.110 0.376 10.817 1.00 60.97 102 ALA A C 1
ATOM 788 O O . ALA A 1 102 ? 18.609 1.108 9.949 1.00 60.97 102 ALA A O 1
ATOM 789 N N . HIS A 1 103 ? 18.663 0.208 12.016 1.00 57.44 103 HIS A N 1
ATOM 790 C CA . HIS A 1 103 ? 20.013 0.641 12.326 1.00 57.44 103 HIS A CA 1
ATOM 791 C C . HIS A 1 103 ? 20.968 -0.442 11.835 1.00 57.44 103 HIS A C 1
ATOM 793 O O . HIS A 1 103 ? 20.870 -1.585 12.272 1.00 57.44 103 HIS A O 1
ATOM 799 N N . ASP A 1 104 ? 21.864 -0.084 10.919 1.00 59.25 104 ASP A N 1
ATOM 800 C CA . ASP A 1 104 ? 22.980 -0.939 10.533 1.00 59.25 104 ASP A CA 1
ATOM 801 C C . ASP A 1 104 ? 24.216 -0.501 11.342 1.00 59.25 104 ASP A C 1
ATOM 803 O O . ASP A 1 104 ? 24.822 0.530 11.014 1.00 59.25 104 ASP A O 1
ATOM 807 N N . PRO A 1 105 ? 24.592 -1.237 12.406 1.00 58.34 105 PRO A N 1
ATOM 808 C CA . PRO A 1 105 ? 25.737 -0.878 13.236 1.00 58.34 105 PRO A CA 1
ATOM 809 C C . PRO A 1 105 ? 27.067 -0.923 12.468 1.00 58.34 105 PRO A C 1
ATOM 811 O O . PRO A 1 105 ? 28.002 -0.226 12.851 1.00 58.34 105 PRO A O 1
ATOM 814 N N . ALA A 1 106 ? 27.159 -1.657 11.352 1.00 62.75 106 ALA A N 1
ATOM 815 C CA . ALA A 1 106 ? 28.372 -1.728 10.538 1.00 62.75 106 ALA A CA 1
ATOM 816 C C . ALA A 1 106 ? 28.568 -0.494 9.638 1.00 62.75 106 ALA A C 1
ATOM 818 O O . ALA A 1 106 ? 29.688 -0.204 9.220 1.00 62.75 106 ALA A O 1
ATOM 819 N N . ARG A 1 107 ? 27.496 0.251 9.333 1.00 56.19 107 ARG A N 1
ATOM 820 C CA . ARG A 1 107 ? 27.540 1.426 8.439 1.00 56.19 107 ARG A CA 1
ATOM 821 C C . ARG A 1 107 ? 27.466 2.769 9.163 1.00 56.19 107 ARG A C 1
ATOM 823 O O . ARG A 1 107 ? 27.534 3.807 8.504 1.00 56.19 107 ARG A O 1
ATOM 830 N N . GLY A 1 108 ? 27.298 2.777 10.489 1.00 53.66 108 GLY A N 1
ATOM 831 C CA . GLY A 1 108 ? 27.251 3.996 11.315 1.00 53.66 108 GLY A CA 1
ATOM 832 C C . GLY A 1 108 ? 26.169 5.010 10.904 1.00 53.66 108 GLY A C 1
ATOM 833 O O . GLY A 1 108 ? 26.185 6.161 11.339 1.00 53.66 108 GLY A O 1
ATOM 834 N N . ARG A 1 109 ? 25.231 4.613 10.035 1.00 56.12 109 ARG A N 1
ATOM 835 C CA . ARG A 1 109 ? 24.171 5.443 9.453 1.00 56.12 109 ARG A CA 1
ATOM 836 C C . ARG A 1 109 ? 22.887 4.626 9.362 1.00 56.12 109 ARG A C 1
ATOM 838 O O . ARG A 1 109 ? 22.918 3.412 9.182 1.00 56.12 109 ARG A O 1
ATOM 845 N N . ARG A 1 110 ? 21.741 5.304 9.478 1.00 54.12 110 ARG A N 1
ATOM 846 C CA . ARG A 1 110 ? 20.423 4.686 9.258 1.00 54.12 110 ARG A CA 1
ATOM 847 C C . ARG A 1 110 ? 20.347 4.157 7.822 1.00 54.12 110 ARG A C 1
ATOM 849 O O . ARG A 1 110 ? 20.729 4.870 6.895 1.00 54.12 110 ARG A O 1
ATOM 856 N N . ALA A 1 111 ? 19.859 2.925 7.658 1.00 56.56 111 ALA A N 1
ATOM 857 C CA . ALA A 1 111 ? 19.872 2.208 6.381 1.00 56.56 111 ALA A CA 1
ATOM 858 C C . ALA A 1 111 ? 18.943 2.816 5.311 1.00 56.56 111 ALA A C 1
ATOM 860 O O . ALA A 1 111 ? 19.139 2.575 4.122 1.00 56.56 111 ALA A O 1
ATOM 861 N N . CYS A 1 112 ? 17.967 3.642 5.702 1.00 59.41 112 CYS A N 1
ATOM 862 C CA . CYS A 1 112 ? 17.158 4.422 4.770 1.00 59.41 112 CYS A CA 1
ATOM 863 C C . CYS A 1 112 ? 16.976 5.869 5.254 1.00 59.41 112 CYS A C 1
ATOM 865 O O . CYS A 1 112 ? 17.175 6.187 6.432 1.00 59.41 112 CYS A O 1
ATOM 867 N N . ARG A 1 113 ? 16.615 6.766 4.324 1.00 56.78 113 ARG A N 1
ATOM 868 C CA . ARG A 1 113 ? 16.079 8.087 4.690 1.00 56.78 113 ARG A CA 1
ATOM 869 C C . ARG A 1 113 ? 14.784 7.846 5.461 1.00 56.78 113 ARG A C 1
ATOM 871 O O . ARG A 1 113 ? 14.019 6.978 5.051 1.00 56.78 113 ARG A O 1
ATOM 878 N N . ARG A 1 114 ? 14.553 8.602 6.544 1.00 54.31 114 ARG A N 1
ATOM 879 C CA . ARG A 1 114 ? 13.301 8.538 7.316 1.00 54.31 114 ARG A CA 1
ATOM 880 C C . ARG A 1 114 ? 12.135 8.533 6.326 1.00 54.31 114 ARG A C 1
ATOM 882 O O . ARG A 1 114 ? 12.048 9.457 5.514 1.00 54.31 114 ARG A O 1
ATOM 889 N N . ALA A 1 115 ? 11.315 7.481 6.345 1.00 56.03 115 ALA A N 1
ATOM 890 C CA . ALA A 1 115 ? 10.089 7.490 5.567 1.00 56.03 115 ALA A CA 1
ATOM 891 C C . ALA A 1 115 ? 9.277 8.704 6.037 1.00 56.03 115 ALA A C 1
ATOM 893 O O . ALA A 1 115 ? 9.251 9.004 7.233 1.00 56.03 115 ALA A O 1
ATOM 894 N N . SER A 1 116 ? 8.698 9.453 5.098 1.00 55.12 116 SER A N 1
ATOM 895 C CA . SER A 1 116 ? 7.754 10.514 5.440 1.00 55.12 116 SER A CA 1
ATOM 896 C C . SER A 1 116 ? 6.666 9.914 6.319 1.00 55.12 116 SER A C 1
ATOM 898 O O . SER A 1 116 ? 6.175 8.823 6.017 1.00 55.12 116 SER A O 1
ATOM 900 N N . ASP A 1 117 ? 6.297 10.618 7.380 1.00 71.69 117 ASP A N 1
ATOM 901 C CA . ASP A 1 117 ? 5.308 10.162 8.347 1.00 71.69 117 ASP A CA 1
ATOM 902 C C . ASP A 1 117 ? 3.881 10.308 7.791 1.00 71.69 117 ASP A C 1
ATOM 904 O O . ASP A 1 117 ? 3.052 11.055 8.292 1.00 71.69 117 ASP A O 1
ATOM 908 N N . ALA A 1 118 ? 3.630 9.652 6.658 1.00 82.12 118 ALA A N 1
ATOM 909 C CA . ALA A 1 118 ? 2.518 9.967 5.773 1.00 82.12 118 ALA A CA 1
ATOM 910 C C . ALA A 1 118 ? 1.156 9.713 6.420 1.00 82.12 118 ALA A C 1
ATOM 912 O O . ALA A 1 118 ? 0.208 10.417 6.098 1.00 82.12 118 ALA A O 1
ATOM 913 N N . LEU A 1 119 ? 1.056 8.736 7.329 1.00 89.69 119 LEU A N 1
ATOM 914 C CA . LEU A 1 119 ? -0.192 8.465 8.042 1.00 89.69 119 LEU A CA 1
ATOM 915 C C . LEU A 1 119 ? -0.512 9.518 9.109 1.00 89.69 119 LEU A C 1
ATOM 917 O O . LEU A 1 119 ? -1.688 9.683 9.399 1.00 89.69 119 LEU A O 1
ATOM 921 N N . ALA A 1 120 ? 0.477 10.252 9.639 1.00 90.06 120 ALA A N 1
ATOM 922 C CA . ALA A 1 120 ? 0.240 11.334 10.604 1.00 90.06 120 ALA A CA 1
ATOM 923 C C . ALA A 1 120 ? -0.633 12.456 10.021 1.00 90.06 120 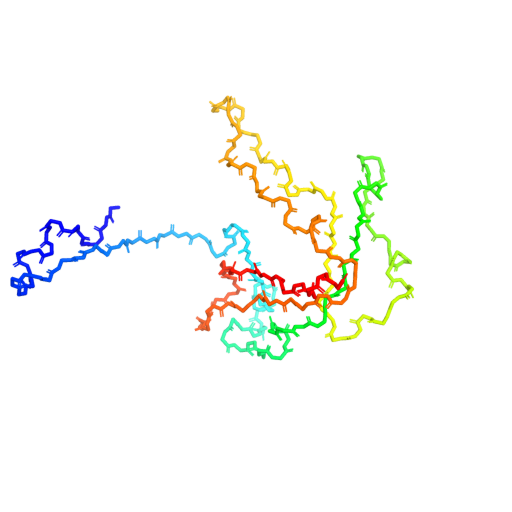ALA A C 1
ATOM 925 O O . ALA A 1 120 ? -1.387 13.104 10.738 1.00 90.06 120 ALA A O 1
ATOM 926 N N . GLU A 1 121 ? -0.517 12.669 8.710 1.00 90.50 121 GLU A N 1
ATOM 927 C CA . GLU A 1 121 ? -1.184 13.740 7.965 1.00 90.50 121 GLU A CA 1
ATOM 928 C C . GLU A 1 121 ? -2.565 13.322 7.426 1.00 90.50 121 GLU A C 1
ATOM 930 O O . GLU A 1 121 ? -3.282 14.131 6.836 1.00 90.50 121 GLU A O 1
ATOM 935 N N . VAL A 1 122 ? -2.949 12.048 7.575 1.00 94.12 122 VAL A N 1
ATOM 936 C CA . VAL A 1 122 ? -4.258 11.557 7.126 1.00 94.12 122 VAL A CA 1
ATOM 937 C C . VAL A 1 122 ? -5.244 11.687 8.285 1.00 94.12 122 VAL A C 1
ATOM 939 O O . VAL A 1 122 ? -4.980 11.132 9.346 1.00 94.12 122 VAL A O 1
ATOM 942 N N . PRO A 1 123 ? -6.393 12.368 8.114 1.00 95.25 123 PRO A N 1
ATOM 943 C CA . PRO A 1 123 ? -7.376 12.484 9.181 1.00 95.25 123 PRO A CA 1
ATOM 944 C C . PRO A 1 123 ? -7.935 11.111 9.565 1.00 95.25 123 PRO A C 1
ATOM 946 O O . PRO A 1 123 ? -8.055 10.216 8.723 1.00 95.25 123 PRO A O 1
ATOM 949 N N . ALA A 1 124 ? -8.371 10.985 10.821 1.00 95.69 124 ALA A N 1
ATOM 950 C CA . ALA A 1 124 ? -8.954 9.756 11.360 1.00 95.69 124 ALA A CA 1
ATOM 951 C C . ALA A 1 124 ? -10.070 9.173 10.472 1.00 95.69 124 ALA A C 1
ATOM 953 O O . ALA A 1 124 ? -10.211 7.952 10.379 1.00 95.69 124 ALA A O 1
ATOM 954 N N . GLN A 1 125 ? -10.855 10.043 9.824 1.00 95.25 125 GLN A N 1
ATOM 955 C CA . GLN A 1 125 ? -11.968 9.688 8.946 1.00 95.25 125 GLN A CA 1
ATOM 956 C C . GLN A 1 125 ? -12.075 10.649 7.755 1.00 95.25 125 GLN A C 1
ATOM 958 O O . GLN A 1 125 ? -11.556 11.763 7.776 1.00 95.25 125 GLN A O 1
ATOM 963 N N . GLY A 1 126 ? -12.793 10.221 6.713 1.00 95.44 126 GLY A N 1
ATOM 964 C CA . GLY A 1 126 ? -13.119 11.045 5.541 1.00 95.44 126 GLY A CA 1
ATOM 965 C C . GLY A 1 126 ? -12.143 10.912 4.370 1.00 95.44 126 GLY A C 1
ATOM 966 O O . GLY A 1 126 ? -12.498 11.256 3.244 1.00 95.44 126 GLY A O 1
ATOM 967 N N . ALA A 1 127 ? -10.957 10.344 4.590 1.00 97.25 127 ALA A N 1
ATOM 968 C CA . ALA A 1 127 ? -10.018 10.039 3.518 1.00 97.25 127 ALA A CA 1
ATOM 969 C C . ALA A 1 127 ? -10.451 8.819 2.677 1.00 97.25 127 ALA A C 1
ATOM 971 O O . ALA A 1 127 ? -11.285 7.990 3.076 1.00 97.25 127 ALA A O 1
ATOM 972 N N . ARG A 1 128 ? -9.861 8.702 1.484 1.00 98.00 128 ARG A N 1
ATOM 973 C CA . ARG A 1 128 ? -9.958 7.514 0.624 1.00 98.00 128 ARG A CA 1
ATOM 974 C C . ARG A 1 128 ? -8.567 6.945 0.375 1.00 98.00 128 ARG A C 1
ATOM 976 O O . ARG A 1 128 ? -7.664 7.709 0.057 1.00 98.00 128 ARG A O 1
ATOM 983 N N . PHE A 1 129 ? -8.392 5.634 0.497 1.00 98.06 129 PHE A N 1
ATOM 984 C CA . PHE A 1 129 ? -7.102 4.953 0.385 1.00 98.06 129 PHE A CA 1
ATOM 985 C C . PHE A 1 129 ? -7.022 4.088 -0.873 1.00 98.06 129 PHE A C 1
ATOM 987 O O . PHE A 1 129 ? -7.996 3.440 -1.254 1.00 98.06 129 PHE A O 1
ATOM 994 N N . THR A 1 130 ? -5.853 4.074 -1.511 1.00 98.31 130 THR A N 1
ATOM 995 C CA . THR A 1 130 ? -5.557 3.235 -2.675 1.00 98.31 130 THR A CA 1
ATOM 996 C C . THR A 1 130 ? -4.190 2.580 -2.528 1.00 98.31 130 THR A C 1
ATOM 998 O O . THR A 1 130 ? -3.210 3.258 -2.224 1.00 98.31 130 THR A O 1
ATOM 1001 N N . ALA A 1 131 ? -4.117 1.278 -2.805 1.00 97.62 131 ALA A N 1
ATOM 1002 C CA . ALA A 1 131 ? -2.886 0.491 -2.828 1.00 97.62 131 ALA A CA 1
ATOM 1003 C C . ALA A 1 131 ? -2.968 -0.621 -3.889 1.00 97.62 131 ALA A C 1
ATOM 1005 O O . ALA A 1 131 ? -2.907 -1.806 -3.578 1.00 97.62 131 ALA A O 1
ATOM 1006 N N . ALA A 1 132 ? -3.140 -0.242 -5.157 1.00 97.12 132 ALA A N 1
ATOM 1007 C CA . ALA A 1 132 ? -3.200 -1.203 -6.255 1.00 97.12 132 ALA A CA 1
ATOM 1008 C C . ALA A 1 132 ? -1.788 -1.689 -6.653 1.00 97.12 132 ALA A C 1
ATOM 1010 O O . ALA A 1 132 ? -0.933 -0.853 -6.971 1.00 97.12 132 ALA A O 1
ATOM 1011 N N . PRO A 1 133 ? -1.525 -3.008 -6.664 1.00 96.12 133 PRO A N 1
ATOM 1012 C CA . PRO A 1 133 ? -0.310 -3.567 -7.235 1.00 96.12 133 PRO A CA 1
ATOM 1013 C C . PRO A 1 133 ? -0.418 -3.667 -8.765 1.00 96.12 133 PRO A C 1
ATOM 1015 O O . PRO A 1 133 ? -1.522 -3.654 -9.316 1.00 96.12 133 PRO A O 1
ATOM 1018 N N . PRO A 1 134 ? 0.708 -3.807 -9.482 1.00 95.94 134 PRO A N 1
ATOM 1019 C CA . PRO A 1 134 ? 0.665 -4.315 -10.848 1.00 95.94 134 PRO A CA 1
ATOM 1020 C C . PRO A 1 134 ? 0.055 -5.725 -10.871 1.00 95.94 134 PRO A C 1
ATOM 1022 O O . PRO A 1 134 ? 0.356 -6.562 -10.018 1.00 95.94 134 PRO A O 1
ATOM 1025 N N . ALA A 1 135 ? -0.779 -5.996 -11.874 1.00 96.12 135 ALA A N 1
ATOM 1026 C CA . ALA A 1 135 ? -1.388 -7.305 -12.069 1.00 96.12 135 ALA A CA 1
ATOM 1027 C C . ALA A 1 135 ? -0.342 -8.292 -12.612 1.00 96.12 135 ALA A C 1
ATOM 1029 O O . ALA A 1 135 ? -0.033 -8.286 -13.803 1.00 96.12 135 ALA A O 1
ATOM 1030 N N . MET A 1 136 ? 0.233 -9.114 -11.730 1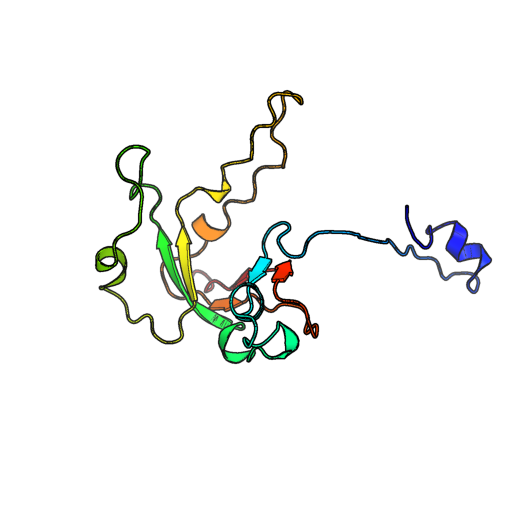.00 95.50 136 MET A N 1
ATOM 1031 C CA . MET A 1 136 ? 1.268 -10.090 -12.078 1.00 95.50 136 MET A CA 1
ATOM 1032 C C . MET A 1 136 ? 0.880 -11.493 -11.629 1.00 95.50 136 MET A C 1
ATOM 1034 O O . MET A 1 136 ? 0.672 -11.738 -10.440 1.00 95.50 136 MET A O 1
ATOM 1038 N N . CYS A 1 137 ? 0.829 -12.415 -12.588 1.00 95.81 137 CYS A N 1
ATOM 1039 C CA . CYS A 1 137 ? 0.531 -13.814 -12.318 1.00 95.81 137 CYS A CA 1
ATOM 1040 C C . CYS A 1 137 ? 1.696 -14.499 -11.587 1.00 95.81 137 CYS A C 1
ATOM 1042 O O . CYS A 1 137 ? 2.863 -14.268 -11.910 1.00 95.81 137 CYS A O 1
ATOM 1044 N N . GLY A 1 138 ? 1.382 -15.366 -10.625 1.00 94.62 138 GLY A N 1
ATOM 1045 C CA . GLY A 1 138 ? 2.353 -16.150 -9.855 1.00 94.62 138 GLY A CA 1
ATOM 1046 C C . GLY A 1 138 ? 3.131 -15.367 -8.792 1.00 94.62 138 GLY A C 1
ATOM 1047 O O . GLY A 1 138 ? 4.004 -15.937 -8.138 1.00 94.62 138 GLY A O 1
ATOM 1048 N N . PHE A 1 139 ? 2.831 -14.079 -8.595 1.00 95.56 139 PHE A N 1
ATOM 1049 C CA . PHE A 1 139 ? 3.455 -13.255 -7.560 1.00 95.56 139 PHE A CA 1
ATOM 1050 C C . PHE A 1 139 ? 2.524 -13.113 -6.359 1.00 95.56 139 PHE A C 1
ATOM 1052 O O . PHE A 1 139 ? 1.365 -12.725 -6.495 1.00 95.56 139 PHE A O 1
ATOM 1059 N N . GLY A 1 140 ? 3.053 -13.402 -5.168 1.00 96.44 140 GLY A N 1
ATOM 1060 C CA . GLY A 1 140 ? 2.338 -13.199 -3.909 1.00 96.44 140 GLY A CA 1
ATOM 1061 C C . GLY A 1 140 ? 2.468 -11.777 -3.372 1.00 96.44 140 GLY A C 1
ATOM 1062 O O . GLY A 1 140 ? 1.579 -11.325 -2.665 1.00 96.44 140 GLY A O 1
ATOM 1063 N N . THR A 1 141 ? 3.554 -11.070 -3.693 1.00 96.62 141 THR A N 1
ATOM 1064 C CA . THR A 1 141 ? 3.858 -9.752 -3.121 1.00 96.62 141 THR A CA 1
ATOM 1065 C C . THR A 1 141 ? 4.541 -8.857 -4.141 1.00 96.62 141 THR A C 1
ATOM 1067 O O . THR A 1 141 ? 5.290 -9.332 -5.002 1.00 96.62 141 THR A O 1
ATOM 1070 N N . PHE A 1 142 ? 4.276 -7.553 -4.069 1.00 97.19 142 PHE A N 1
ATOM 1071 C CA . PHE A 1 142 ? 5.009 -6.568 -4.861 1.00 97.19 142 PHE A CA 1
ATOM 1072 C C . PHE A 1 142 ? 4.915 -5.163 -4.257 1.00 97.19 142 PHE A C 1
ATOM 1074 O O . PHE A 1 142 ? 3.905 -4.850 -3.612 1.00 97.19 142 PHE A O 1
ATOM 1081 N N . PRO A 1 143 ? 5.914 -4.287 -4.488 1.00 96.06 143 PRO A N 1
ATOM 1082 C CA . PRO A 1 143 ? 5.828 -2.903 -4.054 1.00 96.06 143 PRO A CA 1
ATOM 1083 C C . PRO A 1 143 ? 4.639 -2.177 -4.682 1.00 96.06 143 PRO A C 1
ATOM 1085 O O . PRO A 1 143 ? 4.349 -2.316 -5.871 1.00 96.06 143 PRO A O 1
ATOM 1088 N N . VAL A 1 144 ? 3.981 -1.343 -3.885 1.00 95.94 144 VAL A N 1
ATOM 1089 C CA . VAL A 1 144 ? 2.854 -0.518 -4.318 1.00 95.94 144 VAL A CA 1
ATOM 1090 C C . VAL A 1 144 ? 3.130 0.942 -4.013 1.00 95.94 144 VAL A C 1
ATOM 1092 O O . VAL A 1 144 ? 3.774 1.293 -3.023 1.00 95.94 144 VAL A O 1
ATOM 1095 N N . ARG A 1 145 ? 2.578 1.827 -4.841 1.00 95.06 145 ARG A N 1
ATOM 1096 C CA . ARG A 1 145 ? 2.485 3.243 -4.497 1.00 95.06 145 ARG A CA 1
ATOM 1097 C C . ARG A 1 145 ? 1.174 3.475 -3.759 1.00 95.06 145 ARG A C 1
ATOM 1099 O O . ARG A 1 145 ? 0.180 3.847 -4.373 1.00 95.06 145 ARG A O 1
ATOM 1106 N N . ALA A 1 146 ? 1.179 3.220 -2.455 1.00 95.25 146 ALA A N 1
ATOM 1107 C CA . ALA A 1 146 ? 0.028 3.498 -1.607 1.00 95.25 146 ALA A CA 1
ATOM 1108 C C . ALA A 1 146 ? -0.157 5.012 -1.419 1.00 95.25 146 ALA A C 1
ATOM 1110 O O . ALA A 1 146 ? 0.818 5.742 -1.225 1.00 95.25 146 ALA A O 1
ATOM 1111 N N . PHE A 1 147 ? -1.399 5.488 -1.472 1.00 95.88 147 PHE A N 1
ATOM 1112 C CA . PHE A 1 147 ? -1.726 6.890 -1.220 1.00 95.88 147 PHE A CA 1
ATOM 1113 C C . PHE A 1 147 ? -3.129 7.047 -0.634 1.00 95.88 147 PHE A C 1
ATOM 1115 O O . PHE A 1 147 ? -4.003 6.199 -0.826 1.00 95.88 147 PHE A O 1
ATOM 1122 N N . ALA A 1 148 ? -3.340 8.167 0.055 1.00 96.31 148 ALA A N 1
ATOM 1123 C CA . ALA A 1 148 ? -4.647 8.598 0.520 1.00 96.31 148 ALA A CA 1
ATOM 1124 C C . ALA A 1 148 ? -5.016 9.938 -0.126 1.00 96.31 148 ALA A C 1
ATOM 1126 O O . ALA A 1 148 ? -4.181 10.837 -0.217 1.00 96.31 148 ALA A O 1
ATOM 1127 N N . THR A 1 149 ? -6.263 10.085 -0.566 1.00 96.50 149 THR A N 1
ATOM 1128 C CA . THR A 1 149 ? -6.837 11.391 -0.903 1.00 96.50 149 THR A CA 1
ATOM 1129 C C . THR A 1 149 ? -7.596 11.904 0.308 1.00 96.50 149 THR A C 1
ATOM 1131 O O . THR A 1 149 ? -8.517 11.237 0.791 1.00 96.50 149 THR A O 1
ATOM 1134 N N . VAL A 1 150 ? -7.208 13.076 0.793 1.00 94.94 150 VAL A N 1
ATOM 1135 C CA . VAL A 1 150 ? -7.845 13.739 1.932 1.00 94.94 150 VAL A CA 1
ATOM 1136 C C . VAL A 1 150 ? -8.878 14.758 1.435 1.00 94.94 150 VAL A C 1
ATOM 1138 O O . VAL A 1 150 ? -8.673 15.341 0.366 1.00 94.94 150 VAL A O 1
ATOM 1141 N N . PRO A 1 151 ? -9.997 14.966 2.151 1.00 89.75 151 PRO A N 1
ATOM 1142 C CA . PRO A 1 151 ? -10.922 16.052 1.842 1.00 89.75 151 PRO A CA 1
ATOM 1143 C C . PRO A 1 151 ? -10.192 17.399 1.857 1.00 89.75 151 PRO A C 1
ATOM 1145 O O . PRO A 1 151 ? -9.292 17.603 2.671 1.00 89.75 151 PRO A O 1
ATOM 1148 N N . ALA A 1 152 ? -10.581 18.322 0.978 1.00 82.50 152 ALA A N 1
ATOM 1149 C CA . ALA A 1 152 ? -10.090 19.692 1.067 1.00 82.50 152 ALA A CA 1
ATOM 1150 C C . ALA A 1 152 ? -10.581 20.318 2.380 1.00 82.50 152 ALA A C 1
ATOM 1152 O O . ALA A 1 152 ? -11.769 20.223 2.699 1.00 82.50 152 ALA A O 1
ATOM 1153 N N . SER A 1 153 ? -9.680 20.952 3.129 1.00 72.75 153 SER A N 1
ATOM 1154 C CA . SER A 1 153 ? -10.059 21.766 4.283 1.00 72.75 153 SER A CA 1
ATOM 1155 C C . SER A 1 153 ? -10.981 22.889 3.804 1.00 72.75 153 SER A C 1
ATOM 1157 O O . SER A 1 153 ? -10.590 23.668 2.934 1.00 72.75 153 SER A O 1
ATOM 1159 N N . SER A 1 154 ? -12.217 22.908 4.310 1.00 51.12 154 SER A N 1
ATOM 1160 C CA . SER A 1 154 ? -13.160 24.021 4.120 1.00 51.12 154 SER A CA 1
ATOM 1161 C C . SER A 1 154 ? -12.836 25.167 5.066 1.00 51.12 154 SER A C 1
ATOM 1163 O O . SER A 1 154 ? -12.332 24.870 6.174 1.00 51.12 154 SER A O 1
#

Radius of gyration: 20.29 Å; chains: 1; bounding box: 46×46×63 Å

Secondary structure (DSSP, 8-state):
--SB-HHHHTTTS-TT----B------TTSSSEEE-GGGT-TTS--GGG--GGGTSSEEEEEEE-TTS--SSS-S--GGGGTTS--TTEEEEEE-SGGGPPPEETTTTEESS-----GGGGS-SSS-EEE-PPP--TT-SEEE---EEEPPPP-

Organism: NCBI:txid82380